Protein AF-A0A6G3X2U0-F1 (afdb_monomer_lite)

Foldseek 3Di:
DCCCPPVVDDLVVVCVVVVHDSVVSVVVVVVVVVVVCVVCVVVLVVVLVVLLVVLVCLQVVLVVDLVVDDDCNVVSVVSNVVSVVVNCVSVVVPDPPPPPDDCDVVNVVVVVVVVVVVVVVVVD

Sequence (124 aa):
MLLRTRDRLEFREIAERIGADVKNTYEAWKRGRARLHQEAAESFGAYVGEQLATCRQVVDGLMPMVRAGGMHAPKAGEAIVRAMDHEAKLLGLYAPVKASVQITDEMTARVKALADEIAQLEET

Organism: NCBI:txid2706086

Secondary structure (DSSP, 8-state):
-HHHHTS---HHHHHHHHT--HHHHHHHHHHHHHHHHHHHHHHHHHHHHHHHHHHHHHHHHHHHHHHH-STTHHHHHHHHHHHHHHHHHHTTTTS---------HHHHHHHHHHHHHHHHHH--

Structure (mmCIF, N/CA/C/O backbone):
data_AF-A0A6G3X2U0-F1
#
_entry.id   AF-A0A6G3X2U0-F1
#
loop_
_atom_site.group_PDB
_atom_site.id
_atom_site.type_symbol
_atom_site.label_atom_id
_atom_site.label_alt_id
_atom_site.label_comp_id
_atom_site.label_asym_id
_atom_site.label_entit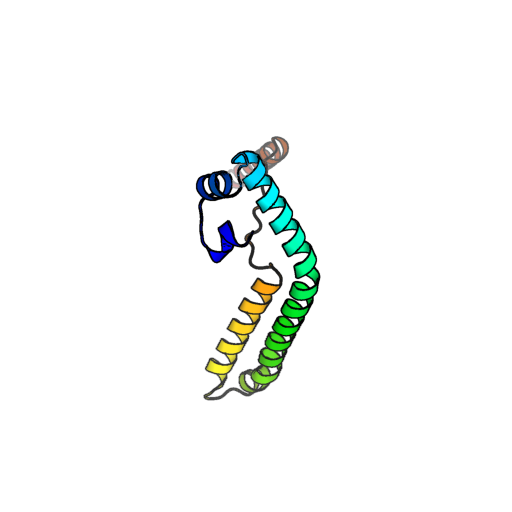y_id
_atom_site.label_seq_id
_atom_site.pdbx_PDB_ins_code
_atom_site.Cartn_x
_atom_site.Cartn_y
_atom_site.Cartn_z
_atom_site.occupancy
_atom_site.B_iso_or_equiv
_atom_site.auth_seq_id
_atom_site.auth_comp_id
_atom_site.auth_asym_id
_atom_site.auth_atom_id
_atom_site.pdbx_PDB_model_num
ATOM 1 N N . MET A 1 1 ? -18.387 -4.241 14.684 1.00 62.00 1 MET A N 1
ATOM 2 C CA . MET A 1 1 ? -17.479 -3.600 13.701 1.00 62.00 1 MET A CA 1
ATOM 3 C C . MET A 1 1 ? -18.170 -3.292 12.370 1.00 62.00 1 MET A C 1
ATOM 5 O O . MET A 1 1 ? -18.002 -2.181 11.885 1.00 62.00 1 MET A O 1
ATOM 9 N N . LEU A 1 2 ? -18.999 -4.201 11.833 1.00 70.06 2 LEU A N 1
ATOM 10 C CA . LEU A 1 2 ? -19.772 -3.984 10.594 1.00 70.06 2 LEU A CA 1
ATOM 11 C C . LEU A 1 2 ? -20.634 -2.707 10.613 1.00 70.06 2 LEU A C 1
ATOM 13 O O . LEU A 1 2 ? -20.628 -1.967 9.640 1.00 70.06 2 LEU A O 1
ATOM 17 N N . LEU A 1 3 ? -21.266 -2.384 11.744 1.00 74.88 3 LEU A N 1
ATOM 18 C CA . LEU A 1 3 ? -22.125 -1.198 11.880 1.00 74.88 3 LEU A CA 1
ATOM 19 C C . LEU A 1 3 ? -21.406 0.134 11.587 1.00 74.88 3 LEU A C 1
ATOM 21 O O . LEU A 1 3 ? -21.976 1.012 10.949 1.00 74.88 3 LEU A O 1
ATOM 25 N N . ARG A 1 4 ? -20.138 0.280 12.005 1.00 82.50 4 ARG A N 1
ATOM 26 C CA . ARG A 1 4 ? -19.354 1.501 11.741 1.00 82.50 4 ARG A CA 1
ATOM 27 C C . ARG A 1 4 ? -18.739 1.497 10.343 1.00 82.50 4 ARG A C 1
ATOM 29 O O . ARG A 1 4 ? -18.726 2.524 9.680 1.00 82.50 4 ARG A O 1
ATOM 36 N N . THR A 1 5 ? -18.192 0.361 9.910 1.00 77.81 5 THR A N 1
ATOM 37 C CA . THR A 1 5 ? -17.379 0.295 8.684 1.00 77.81 5 THR A CA 1
ATOM 38 C C . THR A 1 5 ? -18.213 0.043 7.423 1.00 77.81 5 THR A C 1
ATOM 40 O O . THR A 1 5 ? -17.911 0.613 6.380 1.00 77.81 5 THR A O 1
ATOM 43 N N . ARG A 1 6 ? -19.264 -0.783 7.506 1.00 79.19 6 ARG A N 1
ATOM 44 C CA . ARG A 1 6 ? -20.160 -1.121 6.386 1.00 79.19 6 ARG A CA 1
ATOM 45 C C . ARG A 1 6 ? -21.368 -0.192 6.339 1.00 79.19 6 ARG A C 1
ATOM 47 O O . ARG A 1 6 ? -21.635 0.408 5.307 1.00 79.19 6 ARG A O 1
ATOM 54 N N . ASP A 1 7 ? -22.048 -0.048 7.473 1.00 83.75 7 ASP A N 1
ATOM 55 C CA . ASP A 1 7 ? -23.324 0.676 7.543 1.00 83.75 7 ASP A CA 1
ATOM 56 C C . ASP A 1 7 ? -23.138 2.172 7.871 1.00 83.75 7 ASP A C 1
ATOM 58 O O . ASP A 1 7 ? -24.107 2.919 7.927 1.00 83.75 7 ASP A O 1
ATOM 62 N N . ARG A 1 8 ? -21.882 2.614 8.063 1.00 85.25 8 ARG A N 1
ATOM 63 C CA . ARG A 1 8 ? -21.461 4.008 8.313 1.00 85.25 8 ARG A CA 1
ATOM 64 C C . ARG A 1 8 ? -22.173 4.716 9.473 1.00 85.25 8 ARG A C 1
ATOM 66 O O . ARG A 1 8 ? -22.158 5.939 9.532 1.00 85.25 8 ARG A O 1
ATOM 73 N N . LEU A 1 9 ? -22.710 3.963 10.428 1.00 89.94 9 LEU A N 1
ATOM 74 C CA . LEU A 1 9 ? -23.372 4.526 11.604 1.00 89.94 9 LEU A CA 1
ATOM 75 C C . LEU A 1 9 ? -22.375 5.268 12.496 1.00 89.94 9 LEU A C 1
ATOM 77 O O . LEU A 1 9 ? -21.205 4.880 12.613 1.00 89.94 9 LEU A O 1
ATOM 81 N N . GLU A 1 10 ? -22.843 6.320 13.151 1.00 91.62 10 GLU A N 1
ATOM 82 C CA . GLU A 1 10 ? -22.102 7.050 14.169 1.00 91.62 10 GLU A CA 1
ATOM 83 C C . GLU A 1 10 ? -22.119 6.296 15.503 1.00 91.62 10 GLU A C 1
ATOM 85 O O . GLU A 1 10 ? -23.042 5.545 15.821 1.00 91.62 10 GLU A O 1
ATOM 90 N N . PHE A 1 11 ? -21.086 6.477 16.332 1.00 90.56 11 PHE A N 1
ATOM 91 C CA . PHE A 1 11 ? -20.942 5.683 17.563 1.00 90.56 11 PHE A CA 1
ATOM 92 C C . PHE A 1 11 ? -22.100 5.862 18.548 1.00 90.56 11 PHE A C 1
ATOM 94 O O . PHE A 1 11 ? -22.382 4.937 19.302 1.00 90.56 11 PHE A O 1
ATOM 101 N N . ARG A 1 12 ? -22.784 7.012 18.519 1.00 90.38 12 ARG A N 1
ATOM 102 C CA . ARG A 1 12 ? -24.002 7.245 19.307 1.00 90.38 12 ARG A CA 1
ATOM 103 C C . ARG A 1 12 ? -25.157 6.349 18.858 1.00 90.38 12 ARG A C 1
ATOM 105 O O . ARG A 1 12 ? -25.782 5.720 19.698 1.00 90.38 12 ARG A O 1
ATOM 112 N N . GLU A 1 13 ? -25.371 6.227 17.552 1.00 91.62 13 GLU A N 1
ATOM 113 C CA . GLU A 1 13 ? -26.426 5.384 16.972 1.00 91.62 13 GLU A CA 1
ATOM 114 C C . GLU A 1 13 ? -26.136 3.897 17.205 1.00 91.62 13 GLU A C 1
ATOM 116 O O . GLU A 1 13 ? -27.031 3.093 17.454 1.00 91.62 13 GLU A O 1
ATOM 121 N N . ILE A 1 14 ? -24.856 3.520 17.145 1.00 90.06 14 ILE A N 1
ATOM 122 C CA . ILE A 1 14 ? -24.420 2.157 17.452 1.00 90.06 14 ILE A CA 1
ATOM 123 C C . ILE A 1 14 ? -24.661 1.851 18.931 1.00 90.06 14 ILE A C 1
ATOM 125 O O . ILE A 1 14 ? -25.216 0.800 19.234 1.00 90.06 14 ILE A O 1
ATOM 129 N N . ALA A 1 15 ? -24.261 2.761 19.822 1.00 91.06 15 ALA A N 1
ATOM 130 C CA . ALA A 1 15 ? -24.426 2.642 21.268 1.00 91.06 15 ALA A CA 1
ATOM 131 C C . ALA A 1 15 ? -25.902 2.465 21.656 1.00 91.06 15 ALA A C 1
ATOM 133 O O . ALA A 1 15 ? -26.235 1.542 22.397 1.00 91.06 15 ALA A O 1
ATOM 134 N N . GLU A 1 16 ? -26.786 3.273 21.068 1.00 93.44 16 GLU A N 1
ATOM 135 C CA . GLU A 1 16 ? -28.237 3.176 21.246 1.00 93.44 16 GLU A CA 1
ATOM 136 C C . GLU A 1 16 ? -28.786 1.821 20.773 1.00 93.44 16 GLU A C 1
ATOM 138 O O . GLU A 1 16 ? -29.517 1.158 21.506 1.00 93.44 16 GLU A O 1
ATOM 143 N N . ARG A 1 17 ? -28.370 1.344 19.591 1.00 92.06 17 ARG A N 1
ATOM 144 C CA . ARG A 1 17 ? -28.824 0.052 19.045 1.00 92.06 17 ARG A CA 1
ATOM 145 C C . ARG A 1 17 ? -28.399 -1.161 19.863 1.00 92.06 17 ARG A C 1
ATOM 147 O O . ARG A 1 17 ? -29.104 -2.165 19.852 1.00 92.06 17 ARG A O 1
ATOM 154 N N . ILE A 1 18 ? -27.230 -1.109 20.497 1.00 89.12 18 ILE A N 1
ATOM 155 C CA . ILE A 1 18 ? -26.678 -2.245 21.252 1.00 89.12 18 ILE A CA 1
ATOM 156 C C . ILE A 1 18 ? -26.890 -2.114 22.765 1.00 89.12 18 ILE A C 1
ATOM 158 O O . ILE A 1 18 ? -26.467 -2.999 23.504 1.00 89.12 18 ILE A O 1
ATOM 162 N N . GLY A 1 19 ? -27.515 -1.025 23.225 1.00 90.69 19 GLY A N 1
ATOM 163 C CA . GLY A 1 19 ? -27.753 -0.760 24.645 1.00 90.69 19 GLY A CA 1
ATOM 164 C C . GLY A 1 19 ? -26.471 -0.558 25.461 1.00 90.69 19 GLY A C 1
ATOM 165 O O . GLY A 1 19 ? -26.415 -0.973 26.616 1.00 90.69 19 GLY A O 1
ATOM 166 N N . ALA A 1 20 ? -25.432 0.039 24.872 1.00 90.12 20 ALA A N 1
ATOM 167 C CA . ALA A 1 20 ? -24.160 0.320 25.542 1.00 90.12 20 ALA A CA 1
ATOM 168 C C . ALA A 1 20 ? -23.886 1.827 25.601 1.00 90.12 20 ALA A C 1
ATOM 170 O O . ALA A 1 20 ? -24.489 2.607 24.870 1.00 90.12 20 ALA A O 1
ATOM 171 N N . ASP A 1 21 ? -22.938 2.259 26.432 1.00 92.69 21 ASP A N 1
ATOM 172 C CA . ASP A 1 21 ? -22.463 3.638 26.374 1.00 92.69 21 ASP A CA 1
ATOM 173 C C . ASP A 1 21 ? -21.532 3.872 25.167 1.00 92.69 21 ASP A C 1
ATOM 175 O O . ASP A 1 21 ? -20.887 2.967 24.617 1.00 92.69 21 ASP A O 1
ATOM 179 N N . VAL A 1 22 ? -21.456 5.133 24.742 1.00 92.00 22 VAL A N 1
ATOM 180 C CA . VAL A 1 22 ? -20.705 5.554 23.549 1.00 92.00 22 VAL A CA 1
ATOM 181 C C . VAL A 1 22 ? -19.206 5.282 23.695 1.00 92.00 22 VAL A C 1
ATOM 183 O O . VAL A 1 22 ? -18.550 4.900 22.723 1.00 92.00 22 VAL A O 1
ATOM 186 N N . LYS A 1 23 ? -18.654 5.443 24.904 1.00 92.88 23 LYS A N 1
ATOM 187 C CA . LYS A 1 23 ? -17.224 5.247 25.172 1.00 92.88 23 LYS A CA 1
ATOM 188 C C . LYS A 1 23 ? -16.847 3.775 25.006 1.00 92.88 23 LYS A C 1
ATOM 190 O O . LYS A 1 23 ? -15.900 3.461 24.287 1.00 92.88 23 LYS A O 1
ATOM 195 N N . ASN A 1 24 ? -17.618 2.874 25.599 1.00 90.50 24 ASN A N 1
ATOM 196 C CA . ASN A 1 24 ? -17.432 1.434 25.488 1.00 90.50 24 ASN A CA 1
ATOM 197 C C . ASN A 1 24 ? -17.655 0.945 24.057 1.00 90.50 24 ASN A C 1
ATOM 199 O O . ASN A 1 24 ? -16.910 0.085 23.585 1.00 90.50 24 ASN A O 1
ATOM 203 N N . THR A 1 25 ? -18.601 1.542 23.332 1.00 91.12 25 THR A N 1
ATOM 204 C CA . THR A 1 25 ? -18.815 1.270 21.904 1.00 91.12 25 THR A CA 1
ATOM 205 C C . THR A 1 25 ? -17.577 1.623 21.071 1.00 91.12 25 THR A C 1
ATOM 207 O O . THR A 1 25 ? -17.123 0.815 20.254 1.00 91.12 25 THR A O 1
ATOM 210 N N . TYR A 1 26 ? -16.987 2.798 21.305 1.00 89.81 26 TYR A N 1
ATOM 211 C CA . TYR A 1 26 ? -15.755 3.224 20.640 1.00 89.81 26 TYR A CA 1
ATOM 212 C C . TYR A 1 26 ? -14.562 2.320 20.987 1.00 89.81 26 TYR A C 1
ATOM 214 O O . TYR A 1 26 ? -13.872 1.839 20.086 1.00 89.81 26 TYR A O 1
ATOM 222 N N . GLU A 1 27 ? -14.336 2.025 22.269 1.00 93.31 27 GLU A N 1
ATOM 223 C CA . GLU A 1 27 ? -13.222 1.171 22.705 1.00 93.31 27 GLU A CA 1
ATOM 224 C C . GLU A 1 27 ? -13.368 -0.277 22.213 1.00 93.31 27 GLU A C 1
ATOM 226 O O . GLU A 1 27 ? -12.389 -0.917 21.821 1.00 93.31 27 GLU A O 1
ATOM 231 N N . ALA A 1 28 ? -14.591 -0.810 22.163 1.00 88.69 28 ALA A N 1
ATOM 232 C CA . ALA A 1 28 ? -14.865 -2.112 21.561 1.00 88.69 28 ALA A CA 1
ATOM 233 C C . ALA A 1 28 ? -14.578 -2.113 20.051 1.00 88.69 28 ALA A C 1
ATOM 235 O O . ALA A 1 28 ? -13.961 -3.052 19.544 1.00 88.69 28 ALA A O 1
ATOM 236 N N . TRP A 1 29 ? -14.962 -1.053 19.331 1.00 89.62 29 TRP A N 1
ATOM 237 C CA . TRP A 1 29 ? -14.627 -0.903 17.914 1.00 89.62 29 TRP A CA 1
ATOM 238 C C . TRP A 1 29 ? -13.115 -0.812 17.692 1.00 89.62 29 TRP A C 1
ATOM 240 O O . TRP A 1 29 ? -12.585 -1.513 16.831 1.00 89.62 29 TRP A O 1
ATOM 250 N N . LYS A 1 30 ? -12.410 -0.014 18.499 1.00 89.31 30 LYS A N 1
ATOM 251 C CA . LYS A 1 30 ? -10.953 0.147 18.433 1.00 89.31 30 LYS A CA 1
ATOM 252 C C . LYS A 1 30 ? -10.230 -1.184 18.656 1.00 89.31 30 LYS A C 1
ATOM 254 O O . LYS A 1 30 ? -9.365 -1.537 17.856 1.00 89.31 30 LYS A O 1
ATOM 259 N N . ARG A 1 31 ? -10.617 -1.951 19.685 1.00 88.31 31 ARG A N 1
ATOM 260 C CA . ARG A 1 31 ? -10.077 -3.298 19.950 1.00 88.31 31 ARG A CA 1
ATOM 261 C C . ARG A 1 31 ? -10.365 -4.270 18.808 1.00 88.31 31 ARG A C 1
ATOM 263 O O . ARG A 1 31 ? -9.457 -4.961 18.359 1.00 88.31 31 ARG A O 1
ATOM 270 N N . GLY A 1 32 ? -11.598 -4.286 18.299 1.00 86.19 32 GLY A N 1
ATOM 271 C CA . GLY A 1 32 ? -11.973 -5.124 17.157 1.00 86.19 32 GLY A CA 1
ATOM 272 C C . GLY A 1 32 ? -11.169 -4.794 15.898 1.00 86.19 32 GLY A C 1
ATOM 273 O O . GLY A 1 32 ? -10.707 -5.701 15.212 1.00 86.19 32 GLY A O 1
ATOM 274 N N . ARG A 1 33 ? -10.934 -3.502 15.636 1.00 85.06 33 ARG A N 1
ATOM 275 C CA . ARG A 1 33 ? -10.114 -3.040 14.512 1.00 85.06 33 ARG A CA 1
ATOM 276 C C . ARG A 1 33 ? -8.656 -3.462 14.669 1.00 85.06 33 ARG A C 1
ATOM 278 O O . ARG A 1 33 ? -8.062 -3.917 13.702 1.00 85.06 33 ARG A O 1
ATOM 285 N N . ALA A 1 34 ? -8.090 -3.329 15.868 1.00 82.44 34 ALA A N 1
ATOM 286 C CA . ALA A 1 34 ? -6.722 -3.757 16.148 1.00 82.44 34 ALA A CA 1
ATOM 287 C C . ALA A 1 34 ? -6.542 -5.270 15.944 1.00 82.44 34 ALA A C 1
ATOM 289 O O . ALA A 1 34 ? -5.584 -5.682 15.299 1.00 82.44 34 ALA A O 1
ATOM 290 N N . ARG A 1 35 ? -7.497 -6.082 16.414 1.00 83.56 35 ARG A N 1
ATOM 291 C CA . ARG A 1 35 ? -7.477 -7.536 16.213 1.00 83.56 35 ARG A CA 1
ATOM 292 C C . ARG A 1 35 ? -7.567 -7.912 14.734 1.00 83.56 35 ARG A C 1
ATOM 294 O O . ARG A 1 35 ? -6.764 -8.704 14.265 1.00 83.56 35 ARG A O 1
ATOM 301 N N . LEU A 1 36 ? -8.474 -7.285 13.982 1.00 80.56 36 LEU A N 1
ATOM 302 C CA . LEU A 1 36 ? -8.572 -7.510 12.537 1.00 80.56 36 LEU A CA 1
ATOM 303 C C . LEU A 1 36 ? -7.319 -7.064 11.782 1.00 80.56 36 LEU A C 1
ATOM 305 O O . LEU A 1 36 ? -6.944 -7.711 10.817 1.00 80.56 36 LEU A O 1
ATOM 309 N N . HIS A 1 37 ? -6.644 -5.998 12.218 1.00 76.31 37 HIS A N 1
ATOM 310 C CA . HIS A 1 37 ? -5.343 -5.630 11.658 1.00 76.31 37 HIS A CA 1
ATOM 311 C C . HIS A 1 37 ? -4.267 -6.678 11.939 1.00 76.31 37 HIS A C 1
ATOM 313 O O . HIS A 1 37 ? -3.443 -6.910 11.067 1.00 76.31 37 HIS A O 1
ATOM 319 N N . GLN A 1 38 ? -4.261 -7.297 13.123 1.00 79.00 38 GLN A N 1
ATOM 320 C CA . GLN A 1 38 ? -3.321 -8.372 13.452 1.00 79.00 38 GLN A CA 1
ATOM 321 C C . GLN A 1 38 ? -3.601 -9.630 12.626 1.00 79.00 38 GLN A C 1
ATOM 323 O O . GLN A 1 38 ? -2.683 -10.160 12.014 1.00 79.00 38 GLN A O 1
ATOM 328 N N . GLU A 1 39 ? -4.864 -10.053 12.538 1.00 79.62 39 GLU A N 1
ATOM 329 C CA . GLU A 1 39 ? -5.294 -11.183 11.698 1.00 79.62 39 GLU A CA 1
ATOM 330 C C . GLU A 1 39 ? -4.991 -10.923 10.212 1.00 79.62 39 GLU A C 1
ATOM 332 O O . GLU A 1 39 ? -4.541 -11.805 9.486 1.00 79.62 39 GLU A O 1
ATOM 337 N N . ALA A 1 40 ? -5.184 -9.684 9.758 1.00 77.75 40 ALA A N 1
ATOM 338 C CA . ALA A 1 40 ? -4.884 -9.288 8.392 1.00 77.75 40 ALA A CA 1
ATOM 339 C C . ALA A 1 40 ? -3.393 -9.035 8.144 1.00 77.75 40 ALA A C 1
ATOM 341 O O . ALA A 1 40 ? -3.021 -8.946 6.984 1.00 77.75 40 ALA A O 1
ATOM 342 N N . ALA A 1 41 ? -2.535 -8.905 9.163 1.00 75.56 41 ALA A N 1
ATOM 343 C CA . ALA A 1 41 ? -1.126 -8.549 8.973 1.00 75.56 41 ALA A CA 1
ATOM 344 C C . ALA A 1 41 ? -0.366 -9.623 8.182 1.00 75.56 41 ALA A C 1
ATOM 346 O O . ALA A 1 41 ? 0.417 -9.291 7.295 1.00 75.56 41 ALA A O 1
ATOM 347 N N . GLU A 1 42 ? -0.646 -10.900 8.448 1.00 70.56 42 GLU A N 1
ATOM 348 C CA . GLU A 1 42 ? -0.053 -12.023 7.711 1.00 70.56 42 GLU A CA 1
ATOM 349 C C . GLU A 1 42 ? -0.534 -12.050 6.254 1.00 70.56 42 GLU A C 1
ATOM 351 O O . GLU A 1 42 ? 0.270 -12.127 5.325 1.00 70.56 42 GLU A O 1
ATOM 356 N N . SER A 1 43 ? -1.844 -11.886 6.042 1.00 78.75 43 SER A N 1
ATOM 357 C CA . SER A 1 43 ? -2.435 -11.811 4.696 1.00 78.75 43 SER A CA 1
ATOM 358 C C . SER A 1 43 ? -1.966 -10.570 3.927 1.00 78.75 43 SER A C 1
ATOM 360 O O . SER A 1 43 ? -1.764 -10.612 2.717 1.00 78.75 43 SER A O 1
ATOM 362 N N . PHE A 1 44 ? -1.757 -9.460 4.633 1.00 78.50 44 PHE A N 1
ATOM 363 C CA . PHE A 1 44 ? -1.250 -8.211 4.083 1.00 78.50 44 PHE A CA 1
ATOM 364 C C . PHE A 1 44 ? 0.214 -8.348 3.668 1.00 78.50 44 PHE A C 1
ATOM 366 O O . PHE A 1 44 ? 0.577 -7.873 2.598 1.00 78.50 44 PHE A O 1
ATOM 373 N N . GLY A 1 45 ? 1.039 -9.045 4.456 1.00 80.44 45 GLY A N 1
ATOM 374 C CA . GLY A 1 45 ? 2.419 -9.360 4.086 1.00 80.44 45 GLY A CA 1
ATOM 375 C C . GLY A 1 45 ? 2.504 -10.187 2.801 1.00 80.44 45 GLY A C 1
ATOM 376 O O . GLY A 1 45 ? 3.277 -9.844 1.908 1.00 80.44 45 GLY A O 1
ATOM 377 N N . ALA A 1 46 ? 1.664 -11.220 2.670 1.00 84.56 46 ALA A N 1
ATOM 378 C CA . ALA A 1 46 ? 1.573 -12.024 1.449 1.00 84.56 46 ALA A CA 1
ATOM 379 C C . ALA A 1 46 ? 1.144 -11.180 0.236 1.00 84.56 46 ALA A C 1
ATOM 381 O O . ALA A 1 46 ? 1.818 -11.192 -0.793 1.00 84.56 46 ALA A O 1
ATOM 382 N N . TYR A 1 47 ? 0.092 -10.371 0.390 1.00 85.44 47 TYR A N 1
ATOM 383 C CA . TYR A 1 47 ? -0.369 -9.443 -0.644 1.00 85.44 47 TYR A CA 1
ATOM 384 C C . TYR A 1 47 ? 0.728 -8.460 -1.079 1.00 85.44 47 TYR A C 1
ATOM 386 O O . TYR A 1 47 ? 0.968 -8.285 -2.271 1.00 85.44 47 TYR A O 1
ATOM 394 N N . VAL A 1 48 ? 1.429 -7.834 -0.127 1.00 87.06 48 VAL A N 1
ATOM 395 C CA . VAL A 1 48 ? 2.540 -6.921 -0.430 1.00 87.06 48 VAL A CA 1
ATOM 396 C C . VAL A 1 48 ? 3.641 -7.658 -1.194 1.00 87.06 48 VAL A C 1
ATOM 398 O O . VAL A 1 48 ? 4.129 -7.134 -2.191 1.00 87.06 48 VAL A O 1
ATOM 401 N N . GLY A 1 49 ? 3.987 -8.884 -0.792 1.00 88.00 49 GLY A N 1
ATOM 402 C CA . GLY A 1 49 ? 4.954 -9.720 -1.507 1.00 88.00 49 GLY A CA 1
ATOM 403 C C . GLY A 1 49 ? 4.562 -9.992 -2.965 1.00 88.00 49 GLY A C 1
ATOM 404 O O . GLY A 1 49 ? 5.391 -9.832 -3.861 1.00 88.00 49 GLY A O 1
ATOM 405 N N . GLU A 1 50 ? 3.299 -10.337 -3.225 1.00 91.81 50 GLU A N 1
ATOM 406 C CA . GLU A 1 50 ? 2.773 -10.554 -4.582 1.00 91.81 50 GLU A CA 1
ATOM 407 C C . GLU A 1 50 ? 2.816 -9.282 -5.442 1.00 91.81 50 GLU A C 1
ATOM 409 O O . GLU A 1 50 ? 3.208 -9.321 -6.614 1.00 91.81 50 GLU A O 1
ATOM 414 N N . GLN A 1 51 ? 2.453 -8.135 -4.863 1.00 91.19 51 GLN A N 1
ATOM 415 C CA . GLN A 1 51 ? 2.515 -6.854 -5.567 1.00 91.19 51 GLN A CA 1
ATOM 416 C C . GLN A 1 51 ? 3.961 -6.451 -5.885 1.00 91.19 51 GLN A C 1
ATOM 418 O O . GLN A 1 51 ? 4.247 -6.035 -7.007 1.00 91.19 51 GLN A O 1
ATOM 423 N N . LEU A 1 52 ? 4.895 -6.647 -4.948 1.00 92.31 52 LEU A N 1
ATOM 424 C CA . LEU A 1 52 ? 6.322 -6.402 -5.179 1.00 92.31 52 LEU A CA 1
ATOM 425 C C . LEU A 1 52 ? 6.884 -7.308 -6.285 1.00 92.31 52 LEU A C 1
ATOM 427 O O . LEU A 1 52 ? 7.614 -6.838 -7.159 1.00 92.31 52 LEU A O 1
ATOM 431 N N . ALA A 1 53 ? 6.506 -8.590 -6.300 1.00 94.31 53 ALA A N 1
ATOM 432 C CA . ALA A 1 53 ? 6.892 -9.512 -7.365 1.00 94.31 53 ALA A CA 1
ATOM 433 C C . ALA A 1 53 ? 6.358 -9.058 -8.734 1.00 94.31 53 ALA A C 1
ATOM 435 O O . ALA A 1 53 ? 7.085 -9.104 -9.728 1.00 94.31 53 ALA A O 1
ATOM 436 N N . THR A 1 54 ? 5.123 -8.554 -8.778 1.00 93.50 54 THR A N 1
ATOM 437 C CA . THR A 1 54 ? 4.510 -8.001 -9.994 1.00 93.50 54 THR A CA 1
ATOM 438 C C . THR A 1 54 ? 5.258 -6.758 -10.483 1.00 93.50 54 THR A C 1
ATOM 440 O O . THR A 1 54 ? 5.610 -6.684 -11.661 1.00 93.50 54 THR A O 1
ATOM 443 N N . CYS A 1 55 ? 5.570 -5.806 -9.593 1.00 91.81 55 CYS A N 1
ATOM 444 C CA . CYS A 1 55 ? 6.388 -4.638 -9.938 1.00 91.81 55 CYS A CA 1
ATOM 445 C C . CYS A 1 55 ? 7.723 -5.062 -10.552 1.00 91.81 55 CYS A C 1
ATOM 447 O O . CYS A 1 55 ? 8.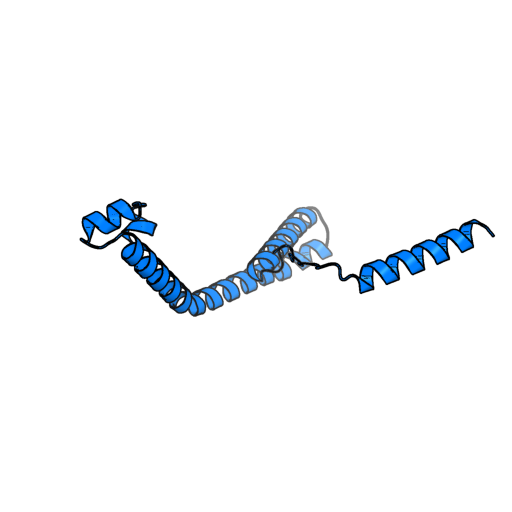112 -4.553 -11.603 1.00 91.81 55 CYS A O 1
ATOM 449 N N . ARG A 1 56 ? 8.390 -6.050 -9.951 1.00 93.69 56 ARG A N 1
ATOM 450 C CA . ARG A 1 56 ? 9.674 -6.546 -10.444 1.00 93.69 56 ARG A CA 1
ATOM 451 C C . ARG A 1 56 ? 9.571 -7.204 -11.817 1.00 93.69 56 ARG A C 1
ATOM 453 O O . ARG A 1 56 ? 10.400 -6.926 -12.675 1.00 93.69 56 ARG A O 1
ATOM 460 N N . GLN A 1 57 ? 8.527 -7.993 -12.066 1.00 95.19 57 GLN A N 1
ATOM 461 C CA . GLN A 1 57 ? 8.264 -8.569 -13.391 1.00 95.19 57 GLN A CA 1
ATOM 462 C C . GLN A 1 57 ? 8.057 -7.492 -14.463 1.00 95.19 57 GLN A C 1
ATOM 464 O O . GLN A 1 57 ? 8.556 -7.636 -15.578 1.00 95.19 57 GLN A O 1
ATOM 469 N N . VAL A 1 58 ? 7.357 -6.401 -14.134 1.00 92.25 58 VAL A N 1
ATOM 470 C CA . VAL A 1 58 ? 7.181 -5.261 -15.047 1.00 92.25 58 VAL A CA 1
ATOM 471 C C . VAL A 1 58 ? 8.525 -4.602 -15.351 1.00 92.25 58 VAL A C 1
ATOM 473 O O . VAL A 1 58 ? 8.828 -4.346 -16.516 1.00 92.25 58 VAL A O 1
ATOM 476 N N . VAL A 1 59 ? 9.346 -4.358 -14.326 1.00 91.44 59 VAL A N 1
ATOM 477 C CA . VAL A 1 59 ? 10.682 -3.772 -14.496 1.00 91.44 59 VAL A CA 1
ATOM 478 C C . VAL A 1 59 ? 11.554 -4.675 -15.368 1.00 91.44 59 VAL A C 1
ATOM 480 O O . VAL A 1 59 ? 12.033 -4.229 -16.409 1.00 91.44 59 VAL A O 1
ATOM 483 N N . ASP A 1 60 ? 11.705 -5.945 -15.002 1.00 95.12 60 ASP A N 1
ATOM 484 C CA . ASP A 1 60 ? 12.577 -6.895 -15.697 1.00 95.12 60 ASP A CA 1
ATOM 485 C C . ASP A 1 60 ? 12.098 -7.181 -17.130 1.00 95.12 60 ASP A C 1
ATOM 487 O O . ASP A 1 60 ? 12.912 -7.295 -18.047 1.00 95.12 60 ASP A O 1
ATOM 491 N N . GLY A 1 61 ? 10.781 -7.241 -17.353 1.00 94.94 61 GLY A N 1
ATOM 492 C CA . GLY A 1 61 ? 10.195 -7.493 -18.669 1.00 94.94 61 GLY A CA 1
ATOM 493 C C . GLY A 1 61 ? 10.301 -6.309 -19.634 1.00 94.94 61 GLY A C 1
ATOM 494 O O . GLY A 1 61 ? 10.466 -6.507 -20.838 1.00 94.94 61 GLY A O 1
ATOM 495 N N . LEU A 1 62 ? 10.227 -5.072 -19.132 1.00 92.38 62 LEU A N 1
ATOM 496 C CA . LEU A 1 62 ? 10.239 -3.867 -19.969 1.00 92.38 62 LEU A CA 1
ATOM 497 C C . LEU A 1 62 ? 11.632 -3.236 -20.110 1.00 92.38 62 LEU A C 1
ATOM 499 O O . LEU A 1 62 ? 11.893 -2.555 -21.106 1.00 92.38 62 LEU A O 1
ATOM 503 N N . MET A 1 63 ? 12.544 -3.473 -19.161 1.00 91.12 63 MET A N 1
ATOM 504 C CA . MET A 1 63 ? 13.903 -2.916 -19.175 1.00 91.12 63 MET A CA 1
ATOM 505 C C . MET A 1 63 ? 14.680 -3.212 -20.473 1.00 91.12 63 MET A C 1
ATOM 507 O O . MET A 1 63 ? 15.344 -2.300 -20.975 1.00 91.12 63 MET A O 1
ATOM 511 N N . PRO A 1 64 ? 14.594 -4.413 -21.087 1.00 94.25 64 PRO A N 1
ATOM 512 C CA . PRO A 1 64 ? 15.257 -4.683 -22.362 1.00 94.25 64 PRO A CA 1
ATOM 513 C C . PRO A 1 64 ? 14.782 -3.774 -23.502 1.00 94.25 64 PRO A C 1
ATOM 515 O O . PRO A 1 64 ? 15.610 -3.315 -24.283 1.00 94.25 64 PRO A O 1
ATOM 518 N N . MET A 1 65 ? 13.483 -3.449 -23.575 1.00 90.25 65 MET A N 1
ATOM 519 C CA . MET A 1 65 ? 12.945 -2.519 -24.584 1.00 90.25 65 MET A CA 1
ATOM 520 C C . MET A 1 65 ? 13.458 -1.094 -24.387 1.00 90.25 65 MET A C 1
ATOM 522 O O . MET A 1 65 ? 13.735 -0.399 -25.361 1.00 90.25 65 MET A O 1
ATOM 526 N N . VAL A 1 66 ? 13.605 -0.655 -23.136 1.00 89.88 66 VAL A N 1
ATOM 527 C CA . VAL A 1 66 ? 14.176 0.664 -22.838 1.00 89.88 66 VAL A CA 1
ATOM 528 C C . VAL A 1 66 ? 15.646 0.716 -23.253 1.00 89.88 66 VAL A C 1
ATOM 530 O O . VAL A 1 66 ? 16.064 1.678 -23.889 1.00 89.88 66 VAL A O 1
ATOM 533 N N . ARG A 1 67 ? 16.417 -0.339 -22.955 1.00 90.06 67 ARG A N 1
ATOM 534 C CA . ARG A 1 67 ? 17.840 -0.440 -23.325 1.00 90.06 67 ARG A CA 1
ATOM 535 C C . ARG A 1 67 ? 18.068 -0.551 -24.831 1.00 90.06 67 ARG A C 1
ATOM 537 O O . ARG A 1 67 ? 19.018 0.036 -25.333 1.00 90.06 67 ARG A O 1
ATOM 544 N N . ALA A 1 68 ? 17.221 -1.301 -25.537 1.00 90.69 68 ALA A N 1
ATOM 545 C CA . ALA A 1 68 ? 17.298 -1.458 -26.989 1.00 90.69 68 ALA A CA 1
ATOM 546 C C . ALA A 1 68 ? 16.937 -0.166 -27.743 1.00 90.69 68 ALA A C 1
ATOM 548 O O . ALA A 1 68 ? 17.363 0.023 -28.881 1.00 90.69 68 ALA A O 1
ATOM 549 N N . GLY A 1 69 ? 16.177 0.733 -27.109 1.00 81.00 69 GLY A N 1
ATOM 550 C CA . GLY A 1 69 ? 15.697 1.961 -27.731 1.00 81.00 69 GLY A CA 1
ATOM 551 C C . GLY A 1 69 ? 14.586 1.714 -28.760 1.00 81.00 69 GLY A C 1
ATOM 552 O O . GLY A 1 69 ? 14.104 0.600 -28.954 1.00 81.00 69 GLY A O 1
ATOM 553 N N . GLY A 1 70 ? 14.135 2.787 -29.414 1.00 86.25 70 GLY A N 1
ATOM 554 C CA . GLY A 1 70 ? 13.090 2.743 -30.443 1.00 86.25 70 GLY A CA 1
ATOM 555 C C . GLY A 1 70 ? 11.748 3.341 -30.010 1.00 86.25 70 GLY A C 1
ATOM 556 O O . GLY A 1 70 ? 11.604 3.902 -28.926 1.00 86.25 70 GLY A O 1
ATOM 557 N N . MET A 1 71 ? 10.745 3.229 -30.886 1.00 87.50 71 MET A N 1
ATOM 558 C CA . MET A 1 71 ? 9.459 3.940 -30.772 1.00 87.50 71 MET A CA 1
ATOM 559 C C . MET A 1 71 ? 8.683 3.645 -29.473 1.00 87.50 71 MET A C 1
ATOM 561 O O . MET A 1 71 ? 7.940 4.498 -28.990 1.00 87.50 71 MET A O 1
ATOM 565 N N . HIS A 1 72 ? 8.850 2.455 -28.889 1.00 84.31 72 HIS A N 1
ATOM 566 C CA . HIS A 1 72 ? 8.140 2.041 -27.672 1.00 84.31 72 HIS A CA 1
ATOM 567 C C . HIS A 1 72 ? 8.940 2.246 -26.375 1.00 84.31 72 HIS A C 1
ATOM 569 O O . HIS A 1 72 ? 8.361 2.136 -25.293 1.00 84.31 72 HIS A O 1
ATOM 575 N N . ALA A 1 73 ? 10.227 2.603 -26.462 1.00 81.12 73 ALA A N 1
ATOM 576 C CA . ALA A 1 73 ? 11.092 2.793 -25.297 1.00 81.12 73 ALA A CA 1
ATOM 577 C C . ALA A 1 73 ? 10.577 3.864 -24.309 1.00 81.12 73 ALA A C 1
ATOM 579 O O . ALA A 1 73 ? 10.601 3.597 -23.108 1.00 81.12 73 ALA A O 1
ATOM 580 N N . PRO A 1 74 ? 10.021 5.017 -24.746 1.00 85.00 74 PRO A N 1
ATOM 581 C CA . PRO A 1 74 ? 9.476 6.008 -23.813 1.00 85.00 74 PRO A CA 1
ATOM 582 C C . PRO A 1 74 ? 8.292 5.482 -22.987 1.00 85.00 74 PRO A C 1
ATOM 584 O O . PRO A 1 74 ? 8.245 5.687 -21.777 1.00 85.00 74 PRO A O 1
ATOM 587 N N . LYS A 1 75 ? 7.361 4.747 -23.616 1.00 85.44 75 LYS A N 1
ATOM 588 C CA . LYS A 1 75 ? 6.195 4.164 -22.925 1.00 85.44 75 LYS A CA 1
ATOM 589 C C . LYS A 1 75 ? 6.600 3.047 -21.96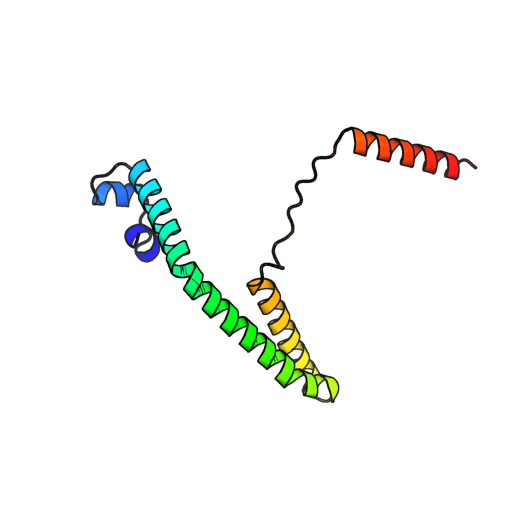3 1.00 85.44 75 LYS A C 1
ATOM 591 O O . LYS A 1 75 ? 6.048 2.950 -20.871 1.00 85.44 75 LYS A O 1
ATOM 596 N N . ALA A 1 76 ? 7.572 2.222 -22.356 1.00 84.50 76 ALA A N 1
ATOM 597 C CA . ALA A 1 76 ? 8.147 1.205 -21.481 1.00 84.50 76 ALA A CA 1
ATOM 598 C C . ALA A 1 76 ? 8.836 1.847 -20.263 1.00 84.50 76 ALA A C 1
ATOM 600 O O . ALA A 1 76 ? 8.604 1.418 -19.137 1.00 84.50 76 ALA A O 1
ATOM 601 N N . GLY A 1 77 ? 9.604 2.923 -20.470 1.00 83.06 77 GLY A N 1
ATOM 602 C CA . GLY A 1 77 ? 10.243 3.679 -19.391 1.00 83.06 77 GLY A CA 1
ATOM 603 C C . GLY A 1 77 ? 9.240 4.286 -18.409 1.00 83.06 77 GLY A C 1
ATOM 604 O O . GLY A 1 77 ? 9.416 4.164 -17.200 1.00 83.06 77 GLY A O 1
ATOM 605 N N . GLU A 1 78 ? 8.145 4.868 -18.902 1.00 89.44 78 GLU A N 1
ATOM 606 C CA . GLU A 1 78 ? 7.081 5.403 -18.046 1.00 89.44 78 GLU A CA 1
ATOM 607 C C . GLU A 1 78 ? 6.424 4.31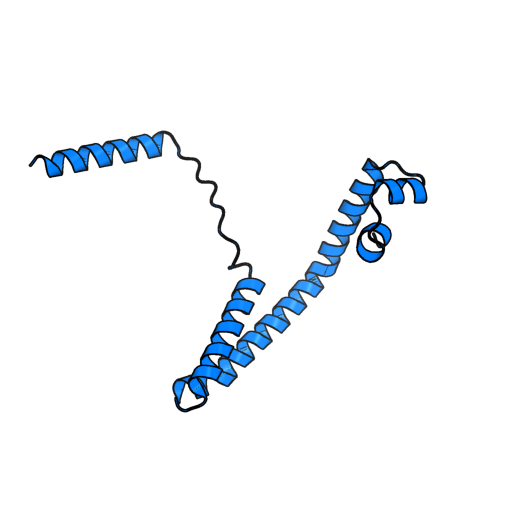3 -17.181 1.00 89.44 78 GLU A C 1
ATOM 609 O O . GLU A 1 78 ? 6.199 4.513 -15.986 1.00 89.44 78 GLU A O 1
ATOM 614 N N . ALA A 1 79 ? 6.149 3.141 -17.759 1.00 86.69 79 ALA A N 1
ATOM 615 C CA . ALA A 1 79 ? 5.582 2.012 -17.026 1.00 86.69 79 ALA A CA 1
ATOM 616 C C . ALA A 1 79 ? 6.525 1.502 -15.921 1.00 86.69 79 ALA A C 1
ATOM 618 O O . ALA A 1 79 ? 6.067 1.219 -14.814 1.00 86.69 79 ALA A O 1
ATOM 619 N N . ILE A 1 80 ? 7.834 1.457 -16.188 1.00 87.88 80 ILE A N 1
ATOM 620 C CA . ILE A 1 80 ? 8.864 1.107 -15.197 1.00 87.88 80 ILE A CA 1
ATOM 621 C C . ILE A 1 80 ? 8.881 2.123 -14.050 1.00 87.88 80 ILE A C 1
ATOM 623 O O . ILE A 1 80 ? 8.832 1.729 -12.889 1.00 87.88 80 ILE A O 1
ATOM 627 N N . VAL A 1 81 ? 8.883 3.426 -14.350 1.00 89.88 81 VAL A N 1
ATOM 628 C CA . VAL A 1 81 ? 8.873 4.482 -13.320 1.00 89.88 81 VAL A CA 1
ATOM 629 C C . VAL A 1 81 ? 7.631 4.377 -12.431 1.00 89.88 81 VAL A C 1
ATOM 631 O O . VAL A 1 81 ? 7.736 4.485 -11.211 1.00 89.88 81 VAL A O 1
ATOM 634 N N . ARG A 1 82 ? 6.458 4.106 -13.014 1.00 90.38 82 ARG A N 1
ATOM 635 C CA . ARG A 1 82 ? 5.220 3.896 -12.247 1.00 90.38 82 ARG A CA 1
ATOM 636 C C . ARG A 1 82 ? 5.283 2.644 -11.368 1.00 90.38 82 ARG A C 1
ATOM 638 O O . ARG A 1 82 ? 4.802 2.684 -10.238 1.00 90.38 82 ARG A O 1
ATOM 645 N N . ALA A 1 83 ? 5.878 1.556 -11.858 1.00 88.56 83 ALA A N 1
ATOM 646 C CA . ALA A 1 83 ? 6.076 0.340 -11.070 1.00 88.56 83 ALA A CA 1
ATOM 647 C C . ALA A 1 83 ? 7.007 0.590 -9.868 1.00 88.56 83 ALA A C 1
ATOM 649 O O . ALA A 1 83 ? 6.693 0.165 -8.757 1.00 88.56 83 ALA A O 1
ATOM 650 N N . MET A 1 84 ? 8.088 1.352 -10.065 1.00 87.12 84 MET A N 1
ATOM 651 C CA . MET A 1 84 ? 9.022 1.740 -8.999 1.00 87.12 84 MET A CA 1
ATOM 652 C C . MET A 1 84 ? 8.382 2.684 -7.967 1.00 87.12 84 MET A C 1
ATOM 654 O O . MET A 1 84 ? 8.598 2.526 -6.768 1.00 87.12 84 MET A O 1
ATOM 658 N N . ASP A 1 85 ? 7.559 3.644 -8.402 1.00 88.25 85 ASP A N 1
ATOM 659 C CA . ASP A 1 85 ? 6.800 4.516 -7.491 1.00 88.25 85 ASP A CA 1
ATOM 660 C C . ASP A 1 85 ? 5.787 3.717 -6.651 1.00 88.25 85 ASP A C 1
ATOM 662 O O . ASP A 1 85 ? 5.629 3.950 -5.449 1.00 88.25 85 ASP A O 1
ATOM 666 N N . HIS A 1 86 ? 5.124 2.729 -7.258 1.00 88.12 86 HIS A N 1
ATOM 667 C CA . HIS A 1 86 ? 4.223 1.834 -6.538 1.00 88.12 86 HIS A CA 1
ATOM 668 C C . HIS A 1 86 ? 4.969 0.953 -5.523 1.00 88.12 86 HIS A C 1
ATOM 670 O O . HIS A 1 86 ? 4.535 0.846 -4.376 1.00 88.12 86 HIS A O 1
ATOM 676 N N . GLU A 1 87 ? 6.119 0.393 -5.903 1.00 89.88 87 GLU A N 1
ATOM 677 C CA . GLU A 1 87 ? 7.002 -0.371 -5.014 1.00 89.88 87 GLU A CA 1
ATOM 678 C C . GLU A 1 87 ? 7.453 0.463 -3.801 1.00 89.88 87 GLU A C 1
ATOM 680 O O . GLU A 1 87 ? 7.325 0.019 -2.658 1.00 89.88 87 GLU A O 1
ATOM 685 N N . ALA A 1 88 ? 7.868 1.716 -4.013 1.00 85.69 88 ALA A N 1
ATOM 686 C CA . ALA A 1 88 ? 8.251 2.624 -2.929 1.00 85.69 88 ALA A CA 1
ATOM 687 C C . ALA A 1 88 ? 7.099 2.896 -1.942 1.00 85.69 88 ALA A C 1
ATOM 689 O O . ALA A 1 88 ? 7.317 3.000 -0.731 1.00 85.69 88 ALA A O 1
ATOM 690 N N . LYS A 1 89 ? 5.858 2.982 -2.437 1.00 85.94 89 LYS A N 1
ATOM 691 C CA . LYS A 1 89 ? 4.657 3.140 -1.601 1.00 85.94 89 LYS A CA 1
ATOM 692 C C . LYS A 1 89 ? 4.339 1.878 -0.803 1.00 85.94 89 LYS A C 1
ATOM 694 O O . LYS A 1 89 ? 4.028 1.993 0.381 1.00 85.94 89 LYS A O 1
ATOM 699 N N . LEU A 1 90 ? 4.448 0.698 -1.415 1.00 85.69 90 LEU A N 1
ATOM 700 C CA . LEU A 1 90 ? 4.235 -0.590 -0.741 1.00 85.69 90 LEU A CA 1
ATOM 701 C C . LEU A 1 90 ? 5.232 -0.811 0.404 1.00 85.69 90 LEU A C 1
ATOM 703 O O . LEU A 1 90 ? 4.854 -1.316 1.457 1.00 85.69 90 LEU A O 1
ATOM 707 N N . LEU A 1 91 ? 6.480 -0.374 0.223 1.00 84.62 91 LEU A N 1
ATOM 708 C CA . LEU A 1 91 ? 7.539 -0.459 1.232 1.00 84.62 91 LEU A CA 1
ATOM 709 C C . LEU A 1 91 ? 7.468 0.647 2.300 1.00 84.62 91 LEU A C 1
ATOM 711 O O . LEU A 1 91 ? 8.279 0.664 3.224 1.00 84.62 91 LEU A O 1
ATOM 715 N N . GLY A 1 92 ? 6.531 1.593 2.184 1.00 80.06 92 GLY A N 1
ATOM 716 C CA . GLY A 1 92 ? 6.408 2.716 3.116 1.00 80.06 92 GLY A CA 1
ATOM 717 C C . GLY A 1 92 ? 7.527 3.759 3.001 1.00 80.06 92 GLY A C 1
ATOM 718 O O . GLY A 1 92 ? 7.618 4.648 3.845 1.00 80.06 92 GLY A O 1
ATOM 719 N N . LEU A 1 93 ? 8.342 3.703 1.943 1.00 77.88 93 LEU A N 1
ATOM 720 C CA . LEU A 1 93 ? 9.454 4.630 1.693 1.00 77.88 93 LEU A CA 1
ATOM 721 C C . LEU A 1 93 ? 8.979 6.029 1.264 1.00 77.88 93 LEU A C 1
ATOM 723 O O . LEU A 1 93 ? 9.760 6.975 1.248 1.00 77.88 93 LEU A O 1
ATOM 727 N N . TYR A 1 94 ? 7.692 6.167 0.933 1.00 63.50 94 TYR A N 1
ATOM 728 C CA . TYR A 1 94 ? 7.063 7.427 0.528 1.00 63.50 94 TYR A CA 1
ATOM 729 C C . TYR A 1 94 ? 6.566 8.282 1.710 1.00 63.50 94 TYR A C 1
ATOM 731 O O . TYR A 1 94 ? 6.054 9.384 1.510 1.00 63.50 94 TYR A O 1
ATOM 739 N N . ALA A 1 95 ? 6.663 7.796 2.954 1.00 57.09 95 ALA A N 1
ATOM 740 C CA . ALA A 1 95 ? 6.281 8.607 4.104 1.00 57.09 95 ALA A CA 1
ATOM 741 C C . ALA A 1 95 ? 7.303 9.748 4.280 1.00 57.09 95 ALA A C 1
ATOM 743 O O . ALA A 1 95 ? 8.488 9.458 4.450 1.00 57.09 95 ALA A O 1
ATOM 744 N N . PRO A 1 96 ? 6.897 11.037 4.275 1.00 51.66 96 PRO A N 1
ATOM 745 C CA . PRO A 1 96 ? 7.814 12.105 4.643 1.00 51.66 96 PRO A CA 1
ATOM 746 C C . PRO A 1 96 ? 8.317 11.803 6.052 1.00 51.66 96 PRO A C 1
ATOM 748 O O . PRO A 1 96 ? 7.516 11.697 6.986 1.00 51.66 96 PRO A O 1
ATOM 751 N N . VAL A 1 97 ? 9.631 11.626 6.198 1.00 47.06 97 VAL A N 1
ATOM 752 C CA . VAL A 1 97 ? 10.273 11.485 7.503 1.00 47.06 97 VAL A CA 1
ATOM 753 C C . VAL A 1 97 ? 9.983 12.777 8.260 1.00 47.06 97 VAL A C 1
ATOM 755 O O . VAL A 1 97 ? 10.640 13.796 8.060 1.00 47.06 97 VAL A O 1
ATOM 758 N N . LYS A 1 98 ? 8.949 12.769 9.105 1.00 44.44 98 LYS A N 1
ATOM 759 C CA . LYS A 1 98 ? 8.689 13.849 10.056 1.00 44.44 98 LYS A CA 1
ATOM 760 C C . LYS A 1 98 ? 9.736 13.731 11.154 1.00 44.44 98 LYS A C 1
ATOM 762 O O . LYS A 1 98 ? 9.464 13.200 12.226 1.00 44.44 98 LYS A O 1
ATOM 767 N N . ALA A 1 99 ? 10.953 14.173 10.861 1.00 46.19 99 ALA A N 1
ATOM 768 C CA . ALA A 1 99 ? 11.967 14.350 11.878 1.00 46.19 99 ALA A CA 1
ATOM 769 C C . ALA A 1 99 ? 11.492 15.480 12.801 1.00 46.19 99 ALA A C 1
ATOM 771 O O . ALA A 1 99 ? 11.448 16.645 12.411 1.00 46.19 99 ALA A O 1
ATOM 772 N N . SER A 1 100 ? 11.080 15.132 14.020 1.00 42.28 100 SER A N 1
ATOM 773 C CA . SER A 1 100 ? 10.922 16.110 15.093 1.00 42.28 100 SER A CA 1
ATOM 774 C C . SER A 1 100 ? 12.325 16.498 15.545 1.00 42.28 100 SER A C 1
ATOM 776 O O . SER A 1 100 ? 12.912 15.855 16.409 1.00 42.28 100 SER A O 1
ATOM 778 N N . VAL A 1 101 ? 12.909 17.496 14.885 1.00 48.56 101 VAL A N 1
ATOM 779 C CA . VAL A 1 101 ? 14.192 18.057 15.306 1.00 48.56 101 VAL A CA 1
ATOM 780 C C . VAL A 1 101 ? 13.898 19.049 16.423 1.00 48.56 101 VAL A C 1
ATOM 782 O O . VAL A 1 101 ? 13.393 20.143 16.179 1.00 48.56 101 VAL A O 1
ATOM 785 N N . GLN A 1 102 ? 14.169 18.652 17.662 1.00 58.69 102 GLN A N 1
ATOM 786 C CA . GLN A 1 102 ? 14.263 19.594 18.771 1.00 58.69 102 GLN A CA 1
ATOM 787 C C . GLN A 1 102 ? 15.644 20.247 18.687 1.00 58.69 102 GLN A C 1
ATOM 789 O O . GLN A 1 102 ? 16.656 19.569 18.847 1.00 58.69 102 GLN A O 1
ATOM 794 N N . ILE A 1 103 ? 15.691 21.545 18.377 1.00 54.12 103 ILE A N 1
ATOM 795 C CA . ILE A 1 103 ? 16.944 22.304 18.434 1.00 54.12 103 ILE A CA 1
ATOM 796 C C . ILE A 1 103 ? 17.336 22.397 19.907 1.00 54.12 103 ILE A C 1
ATOM 798 O O . ILE A 1 103 ? 16.598 22.964 20.710 1.00 54.12 103 ILE A O 1
ATOM 802 N N . THR A 1 104 ? 18.477 21.812 20.260 1.00 72.50 104 THR A N 1
ATOM 803 C CA . THR A 1 104 ? 19.050 21.953 21.598 1.00 72.50 104 THR A CA 1
ATOM 804 C C . THR A 1 104 ? 19.813 23.274 21.704 1.00 72.50 104 THR A C 1
ATOM 806 O O . THR A 1 104 ? 20.325 23.802 20.709 1.00 72.50 104 THR A O 1
ATOM 809 N N . ASP A 1 105 ? 19.929 23.811 22.917 1.00 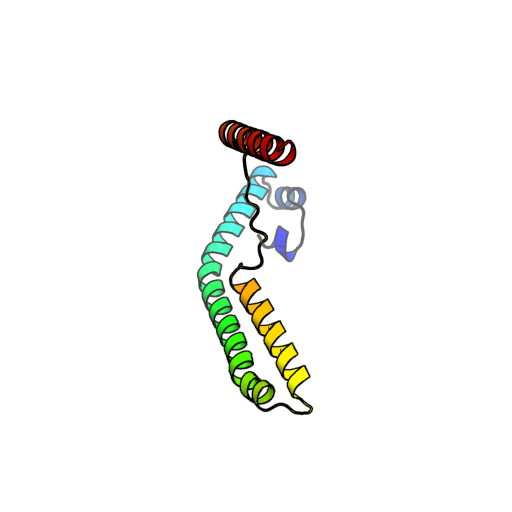70.94 105 ASP A N 1
ATOM 810 C CA . ASP A 1 105 ? 20.704 25.035 23.174 1.00 70.94 105 ASP A CA 1
ATOM 811 C C . ASP A 1 105 ? 22.172 24.883 22.735 1.00 70.94 105 ASP A C 1
ATOM 813 O O . ASP A 1 105 ? 22.787 25.825 22.236 1.00 70.94 105 ASP A O 1
ATOM 817 N N . GLU A 1 106 ? 22.703 23.662 22.810 1.00 71.81 106 GLU A N 1
ATOM 818 C CA . GLU A 1 106 ? 24.042 23.302 22.341 1.00 71.81 106 GLU A CA 1
ATOM 819 C C . GLU A 1 106 ? 24.199 23.448 20.816 1.00 71.81 106 GLU A C 1
ATOM 821 O O . GLU A 1 106 ? 25.204 23.980 20.339 1.00 71.81 106 GLU A O 1
ATOM 826 N N . MET A 1 107 ? 23.191 23.048 20.029 1.00 64.06 107 MET A N 1
ATOM 827 C CA . MET A 1 107 ? 23.194 23.263 18.575 1.00 64.06 107 MET A CA 1
ATOM 828 C C . MET A 1 107 ? 23.124 24.753 18.233 1.00 64.06 107 MET A C 1
ATOM 830 O O . MET A 1 107 ? 23.798 25.201 17.308 1.00 64.06 107 MET A O 1
ATOM 834 N N . THR A 1 108 ? 22.372 25.534 19.009 1.00 68.50 108 THR A N 1
ATOM 835 C CA . THR A 1 108 ? 22.283 26.991 18.831 1.00 68.50 108 THR A CA 1
ATOM 836 C C . THR A 1 108 ? 23.619 27.672 19.128 1.00 68.50 108 THR A C 1
ATOM 838 O O . THR A 1 108 ? 24.042 28.553 18.380 1.00 68.50 108 THR A O 1
ATOM 841 N N . ALA A 1 109 ? 24.317 27.238 20.181 1.00 75.56 109 ALA A N 1
ATOM 842 C CA . ALA A 1 109 ? 25.645 27.739 20.523 1.00 75.56 109 ALA A CA 1
ATOM 843 C C . ALA A 1 109 ? 26.675 27.428 19.425 1.00 75.56 109 ALA A C 1
ATOM 845 O O . ALA A 1 109 ? 27.432 28.312 19.030 1.00 75.56 109 ALA A O 1
ATOM 846 N N . ARG A 1 110 ? 26.657 26.207 18.870 1.00 65.44 110 ARG A N 1
ATOM 847 C CA . ARG A 1 110 ? 27.545 25.820 17.759 1.00 65.44 110 ARG A CA 1
ATOM 848 C C . ARG A 1 110 ? 27.279 26.615 16.483 1.00 65.44 110 ARG A C 1
ATOM 850 O O . ARG A 1 110 ? 28.230 26.994 15.814 1.00 65.44 110 ARG A O 1
ATOM 857 N N . VAL A 1 111 ? 26.015 26.887 16.155 1.00 73.12 111 VAL A N 1
ATOM 858 C CA . VAL A 1 111 ? 25.658 27.700 14.979 1.00 73.12 111 VAL A CA 1
ATOM 859 C C . VAL A 1 111 ? 26.110 29.151 15.147 1.00 73.12 111 VAL A C 1
ATOM 861 O O . VAL A 1 111 ? 26.622 29.727 14.194 1.00 73.12 111 VAL A O 1
ATOM 864 N N . LYS A 1 112 ? 25.976 29.732 16.347 1.00 73.56 112 LYS A N 1
ATOM 865 C CA . LYS A 1 112 ? 26.478 31.087 16.629 1.00 73.56 112 LYS A CA 1
ATOM 866 C C . LYS A 1 112 ? 27.996 31.176 16.515 1.00 73.56 112 LYS A C 1
ATOM 868 O O . LYS A 1 112 ? 28.481 32.058 15.826 1.00 73.56 112 LYS A O 1
ATOM 873 N N . ALA A 1 113 ? 28.719 30.226 17.109 1.00 78.38 113 ALA A N 1
ATOM 874 C CA . ALA A 1 113 ? 30.176 30.177 16.997 1.00 78.38 113 ALA A CA 1
ATOM 875 C C . ALA A 1 113 ? 30.631 30.091 15.529 1.00 78.38 113 ALA A C 1
ATOM 877 O O . ALA A 1 113 ? 31.529 30.818 15.123 1.00 78.38 113 ALA A O 1
ATOM 878 N N . LEU A 1 114 ? 29.955 29.271 14.714 1.00 74.75 114 LEU A N 1
ATOM 879 C CA . LEU A 1 114 ? 30.249 29.174 13.283 1.00 74.75 114 LEU A CA 1
ATOM 880 C C . LEU A 1 114 ? 29.945 30.476 12.526 1.00 74.75 114 LEU A C 1
ATOM 882 O O . LEU A 1 114 ? 30.668 30.837 11.605 1.00 74.75 114 LEU A O 1
ATOM 886 N N . ALA A 1 115 ? 28.858 31.165 12.885 1.00 74.62 115 ALA A N 1
ATOM 887 C CA . ALA A 1 115 ? 28.482 32.430 12.262 1.00 74.62 115 ALA A CA 1
ATOM 888 C C . ALA A 1 115 ? 29.488 33.544 12.589 1.00 74.62 115 ALA A C 1
ATOM 890 O O . ALA A 1 115 ? 29.847 34.312 11.700 1.00 74.62 115 ALA A O 1
ATOM 891 N N . ASP A 1 116 ? 29.980 33.588 13.828 1.00 80.69 116 ASP A N 1
ATOM 892 C CA . ASP A 1 116 ? 31.001 34.545 14.258 1.00 80.69 116 ASP A CA 1
ATOM 893 C C . ASP A 1 116 ? 32.355 34.268 13.575 1.00 80.69 116 ASP A C 1
ATOM 895 O O . ASP A 1 116 ? 33.029 35.203 13.146 1.00 80.69 116 ASP A O 1
ATOM 899 N N . GLU A 1 117 ? 32.734 32.995 13.399 1.00 72.25 117 GLU A N 1
ATOM 900 C CA . GLU A 1 117 ? 33.931 32.606 12.635 1.00 72.25 117 GLU A CA 1
ATOM 901 C C . GLU A 1 117 ? 33.834 33.010 11.154 1.00 72.25 117 GLU A C 1
ATOM 903 O O . GLU A 1 117 ? 34.804 33.506 10.583 1.00 72.25 117 GLU A O 1
ATOM 908 N N . ILE A 1 118 ? 32.664 32.840 10.528 1.00 73.56 118 ILE A N 1
ATOM 909 C CA . ILE A 1 118 ? 32.439 33.248 9.133 1.00 73.56 118 ILE A CA 1
ATOM 910 C C . ILE A 1 118 ? 32.484 34.775 8.993 1.00 73.56 118 ILE A C 1
ATOM 912 O O . ILE A 1 118 ? 33.107 35.274 8.061 1.00 73.56 118 ILE A O 1
ATOM 916 N N . ALA A 1 119 ? 31.889 35.521 9.928 1.00 72.88 119 ALA A N 1
ATOM 917 C CA . ALA A 1 119 ? 31.922 36.983 9.907 1.00 72.88 119 ALA A CA 1
ATOM 918 C C . ALA A 1 119 ? 33.356 37.534 10.028 1.00 72.88 119 ALA A C 1
ATOM 920 O O . ALA A 1 119 ? 33.718 38.480 9.335 1.00 72.88 119 ALA A O 1
ATOM 921 N N . GLN A 1 120 ? 34.203 36.901 10.847 1.00 71.44 120 GLN A N 1
ATOM 922 C CA . GLN A 1 120 ? 35.620 37.269 10.966 1.00 71.44 120 GLN A CA 1
ATOM 923 C C . GLN A 1 120 ? 36.430 36.975 9.693 1.00 71.44 120 GLN A C 1
ATOM 925 O O . GLN A 1 120 ? 37.388 37.689 9.399 1.00 71.44 120 GLN A O 1
ATOM 930 N N . LEU A 1 121 ? 36.043 35.953 8.924 1.00 65.50 121 LEU A N 1
ATOM 931 C CA . LEU A 1 121 ? 36.651 35.635 7.628 1.00 65.50 121 LEU A CA 1
ATOM 932 C C . LEU A 1 121 ? 36.216 36.589 6.502 1.00 65.50 121 LEU A C 1
ATOM 934 O O . LEU A 1 121 ? 36.933 36.698 5.515 1.00 65.50 121 LEU A O 1
ATOM 938 N N . GLU A 1 122 ? 35.071 37.269 6.625 1.00 57.19 122 GLU A N 1
ATOM 939 C CA . GLU A 1 122 ? 34.615 38.289 5.661 1.00 57.19 122 GLU A CA 1
ATOM 940 C C . GLU A 1 122 ? 35.188 39.694 5.945 1.00 57.19 122 GLU A C 1
ATOM 942 O O . GLU A 1 122 ? 35.223 40.533 5.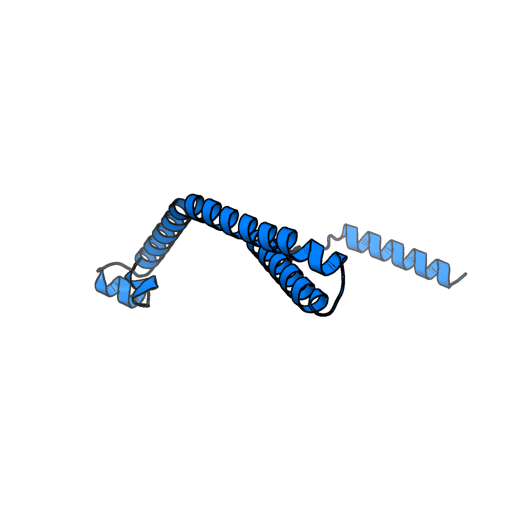046 1.00 57.19 122 GLU A O 1
ATOM 947 N N . GLU A 1 123 ? 35.661 39.958 7.170 1.00 54.25 123 GLU A N 1
ATOM 948 C CA . GLU A 1 123 ? 36.329 41.217 7.555 1.00 54.25 123 GLU A CA 1
ATOM 949 C C . GLU A 1 123 ? 37.858 41.222 7.315 1.00 54.25 123 GLU A C 1
ATOM 951 O O . GLU A 1 123 ? 38.509 42.239 7.575 1.00 54.25 123 GLU A O 1
ATOM 956 N N . THR A 1 124 ? 38.437 40.124 6.805 1.00 48.47 124 THR A N 1
ATOM 957 C CA . THR A 1 124 ? 39.857 40.022 6.391 1.00 48.47 124 THR A CA 1
ATOM 958 C C . THR A 1 124 ? 40.032 40.050 4.878 1.00 48.47 124 THR A C 1
ATOM 960 O O . THR A 1 124 ? 41.033 40.661 4.433 1.00 48.47 124 THR A O 1
#

Radius of gyration: 26.9 Å; chains: 1; bounding box: 69×53×57 Å

pLDDT: mean 80.95, std 12.64, range [42.28, 95.19]